Protein AF-A0A2J0MMA9-F1 (afdb_monomer)

pLDDT: mean 91.01, std 12.9, range [37.22, 98.44]

Structure (mmCIF, N/CA/C/O backbone):
data_AF-A0A2J0MMA9-F1
#
_entry.id   AF-A0A2J0MMA9-F1
#
loop_
_atom_site.group_PDB
_atom_site.id
_atom_site.type_symbol
_atom_site.label_atom_id
_atom_site.label_alt_id
_atom_site.label_comp_id
_atom_site.label_asym_id
_atom_site.label_entity_id
_atom_site.label_seq_id
_atom_site.pdbx_PDB_ins_code
_atom_site.Cartn_x
_atom_site.Cartn_y
_atom_site.Cartn_z
_atom_site.occupancy
_atom_site.B_iso_or_equiv
_atom_site.auth_seq_id
_atom_site.auth_comp_id
_atom_site.auth_asym_id
_atom_site.auth_atom_id
_atom_site.pdbx_PDB_model_num
ATOM 1 N N . MET A 1 1 ? -29.774 24.300 -21.167 1.00 42.41 1 MET A N 1
ATOM 2 C CA . MET A 1 1 ? -29.599 23.062 -20.377 1.00 42.41 1 MET A CA 1
ATOM 3 C C . MET A 1 1 ? -28.777 22.105 -21.226 1.00 42.41 1 MET A C 1
ATOM 5 O O . MET A 1 1 ? -29.324 21.233 -21.888 1.00 42.41 1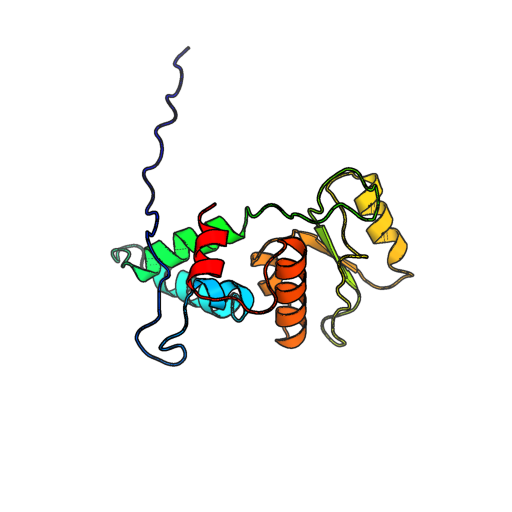 MET A O 1
ATOM 9 N N . GLU A 1 2 ? -27.473 22.356 -21.309 1.00 37.22 2 GLU A N 1
ATOM 10 C CA . GLU A 1 2 ? -26.555 21.535 -22.097 1.00 37.22 2 GLU A CA 1
ATOM 11 C C . GLU A 1 2 ? -25.999 20.442 -21.191 1.00 37.22 2 GLU A C 1
ATOM 13 O O . GLU A 1 2 ? -25.427 20.715 -20.139 1.00 37.22 2 GLU A O 1
ATOM 18 N N . LYS A 1 3 ? -26.258 19.188 -21.564 1.00 42.47 3 LYS A N 1
ATOM 19 C CA . LYS A 1 3 ? -25.664 18.025 -20.912 1.00 42.47 3 LYS A CA 1
ATOM 20 C C . LYS A 1 3 ? -24.206 17.954 -21.359 1.00 42.47 3 LYS A C 1
ATOM 22 O O . LYS A 1 3 ? -23.949 17.605 -22.511 1.00 42.47 3 LYS A O 1
ATOM 27 N N . GLU A 1 4 ? -23.282 18.275 -20.457 1.00 42.41 4 GLU A N 1
ATOM 28 C CA . GLU A 1 4 ? -21.875 17.897 -20.592 1.00 42.41 4 GLU A CA 1
ATOM 29 C C . GLU A 1 4 ? -21.810 16.389 -20.848 1.00 42.41 4 GLU A C 1
ATOM 31 O O . GLU A 1 4 ? -22.250 15.568 -20.041 1.00 42.41 4 GLU A O 1
ATOM 36 N N . LYS A 1 5 ? -21.326 16.021 -22.033 1.00 44.78 5 LYS A N 1
ATOM 37 C CA . LYS A 1 5 ? -20.979 14.641 -22.345 1.00 44.78 5 LYS A CA 1
ATOM 38 C C . LYS A 1 5 ? -19.645 14.365 -21.660 1.00 44.78 5 LYS A C 1
ATOM 40 O O . LYS A 1 5 ? -18.636 14.936 -22.064 1.00 44.78 5 LYS A O 1
ATOM 45 N N . ASP A 1 6 ? -19.652 13.485 -20.662 1.00 43.25 6 ASP A N 1
ATOM 46 C CA . ASP A 1 6 ? -18.446 12.863 -20.112 1.00 43.25 6 ASP A CA 1
ATOM 47 C C . ASP A 1 6 ? -17.679 12.176 -21.252 1.00 43.25 6 ASP A C 1
ATOM 49 O O . ASP A 1 6 ? -18.019 11.077 -21.697 1.00 43.25 6 ASP A O 1
ATOM 53 N N . VAL A 1 7 ? -16.654 12.851 -21.771 1.00 39.78 7 VAL A N 1
ATOM 54 C CA . VAL A 1 7 ? -15.692 12.252 -22.693 1.00 39.78 7 VAL A CA 1
ATOM 55 C C . VAL A 1 7 ? -14.788 11.348 -21.853 1.00 39.78 7 VAL A C 1
ATOM 57 O O . VAL A 1 7 ? -14.108 11.850 -20.953 1.00 39.78 7 VAL A O 1
ATOM 60 N N . PRO A 1 8 ? -14.734 10.028 -22.102 1.00 43.72 8 PRO A N 1
ATOM 61 C CA . PRO A 1 8 ? -13.786 9.179 -21.404 1.00 43.72 8 PRO A CA 1
ATOM 62 C C . PRO A 1 8 ? -12.383 9.628 -21.805 1.00 43.72 8 PRO A C 1
ATOM 64 O O . PRO A 1 8 ? -11.989 9.515 -22.965 1.00 43.72 8 PRO A O 1
ATOM 67 N N . ILE A 1 9 ? -11.620 10.156 -20.848 1.00 46.47 9 ILE A N 1
ATOM 68 C CA . ILE A 1 9 ? -10.191 10.395 -21.036 1.00 46.47 9 ILE A CA 1
ATOM 69 C C . ILE A 1 9 ? -9.574 9.023 -21.320 1.00 46.47 9 ILE A C 1
ATOM 71 O O . ILE A 1 9 ? -9.448 8.198 -20.412 1.00 46.47 9 ILE A O 1
ATOM 75 N N . VAL A 1 10 ? -9.240 8.765 -22.587 1.00 50.00 10 VAL A N 1
ATOM 76 C CA . VAL A 1 10 ? -8.570 7.544 -23.048 1.00 50.00 10 VAL A CA 1
ATOM 77 C C . VAL A 1 10 ? -7.148 7.560 -22.485 1.00 50.00 10 VAL A C 1
ATOM 79 O O . VAL A 1 10 ? -6.200 8.012 -23.118 1.00 50.00 10 VAL A O 1
ATOM 82 N N . GLY A 1 11 ? -7.015 7.172 -21.219 1.00 72.50 11 GLY A N 1
ATOM 83 C CA . GLY A 1 11 ? -5.741 7.093 -20.519 1.00 72.50 11 GLY A CA 1
ATOM 84 C C . GLY A 1 11 ? -4.969 5.834 -20.905 1.00 72.50 11 GLY A C 1
ATOM 85 O O . GLY A 1 11 ? -5.557 4.814 -21.260 1.00 72.50 11 GLY A O 1
ATOM 86 N N . PHE A 1 12 ? -3.641 5.891 -20.794 1.00 86.94 12 PHE A N 1
ATOM 87 C CA . PHE A 1 12 ? -2.781 4.717 -20.920 1.00 86.94 12 PHE A CA 1
ATOM 88 C C . PHE A 1 12 ? -3.217 3.618 -19.935 1.00 86.94 12 PHE A C 1
ATOM 90 O O . PHE A 1 12 ? -3.282 3.847 -18.724 1.00 86.94 12 PHE A O 1
ATOM 97 N N . VAL A 1 13 ? -3.477 2.417 -20.456 1.00 92.00 13 VAL A N 1
ATOM 98 C CA . VAL A 1 13 ? -3.720 1.207 -19.663 1.00 92.00 13 VAL A CA 1
ATOM 99 C C . VAL A 1 13 ? -2.707 0.148 -20.097 1.00 92.00 13 VAL A C 1
ATOM 101 O O . VAL A 1 13 ? -2.739 -0.289 -21.250 1.00 92.00 13 VAL A O 1
ATOM 104 N N . PRO A 1 14 ? -1.791 -0.276 -19.214 1.00 95.12 14 PRO A N 1
ATOM 105 C CA . PRO A 1 14 ? -0.825 -1.304 -19.557 1.00 95.12 14 PRO A CA 1
ATOM 106 C C . PRO A 1 14 ? -1.499 -2.660 -19.785 1.00 95.12 14 PRO A C 1
ATOM 108 O O . PRO A 1 14 ? -2.542 -2.976 -19.210 1.00 95.12 14 PRO A O 1
ATOM 111 N N . THR A 1 15 ? -0.875 -3.491 -20.619 1.00 96.06 15 THR A N 1
ATOM 112 C CA . THR A 1 15 ? -1.359 -4.840 -20.961 1.00 96.06 15 THR A CA 1
ATOM 113 C C . THR A 1 15 ? -0.647 -5.955 -20.197 1.00 96.06 15 THR A C 1
ATOM 115 O O . THR A 1 15 ? -1.174 -7.062 -20.119 1.00 96.06 15 THR A O 1
ATOM 118 N N . ALA A 1 16 ? 0.518 -5.666 -19.616 1.00 97.12 16 ALA A N 1
ATOM 119 C CA . ALA A 1 16 ? 1.365 -6.615 -18.904 1.00 97.12 16 ALA A CA 1
ATOM 120 C C . ALA A 1 16 ? 2.150 -5.910 -17.781 1.00 97.12 16 ALA A C 1
ATOM 122 O O . ALA A 1 16 ? 2.297 -4.681 -17.847 1.00 97.12 16 ALA A O 1
ATOM 123 N N . PRO A 1 17 ? 2.691 -6.664 -16.802 1.00 97.81 17 PRO A N 1
ATOM 124 C CA . PRO A 1 17 ? 3.569 -6.110 -15.780 1.00 97.81 17 PRO A CA 1
ATOM 125 C C . PRO A 1 17 ? 4.760 -5.361 -16.388 1.00 97.81 17 PRO A C 1
ATOM 127 O O . PRO A 1 17 ? 5.284 -5.764 -17.433 1.00 97.81 17 PRO A O 1
ATOM 130 N N . TYR A 1 18 ? 5.232 -4.302 -15.728 1.00 98.00 18 TYR A N 1
ATOM 131 C CA . TYR A 1 18 ? 6.457 -3.618 -16.154 1.00 98.00 18 TYR A CA 1
ATOM 132 C C . TYR A 1 18 ? 7.660 -4.086 -15.334 1.00 98.00 18 TYR A C 1
ATOM 134 O O . TYR A 1 18 ? 7.741 -3.852 -14.129 1.00 98.00 18 TYR A O 1
ATOM 142 N N . VAL A 1 19 ? 8.639 -4.689 -16.012 1.00 97.75 19 VAL A N 1
ATOM 143 C CA . VAL A 1 19 ? 9.908 -5.136 -15.421 1.00 97.75 19 VAL A CA 1
ATOM 144 C C . VAL A 1 19 ? 11.003 -4.106 -15.685 1.00 97.75 19 VAL A C 1
ATOM 146 O O . VAL A 1 19 ? 11.269 -3.738 -16.833 1.00 97.75 19 VAL A O 1
ATOM 149 N N . ILE A 1 20 ? 11.657 -3.644 -14.619 1.00 96.00 20 ILE A N 1
ATOM 150 C CA . ILE A 1 20 ? 12.787 -2.716 -14.713 1.00 96.00 20 ILE A CA 1
ATOM 151 C C . ILE A 1 20 ? 13.978 -3.431 -15.361 1.00 96.00 20 ILE A C 1
ATOM 153 O O . ILE A 1 20 ? 14.400 -4.493 -14.915 1.00 96.00 20 ILE A O 1
ATOM 157 N N . ARG A 1 21 ? 14.557 -2.833 -16.407 1.00 94.94 21 ARG A N 1
ATOM 158 C CA . ARG A 1 21 ? 15.616 -3.470 -17.214 1.00 94.94 21 ARG A CA 1
ATOM 159 C C . ARG A 1 21 ? 17.046 -3.161 -16.761 1.00 94.94 21 ARG A C 1
ATOM 161 O O . ARG A 1 21 ? 17.980 -3.795 -17.243 1.00 94.94 21 ARG A O 1
ATOM 168 N N . SER A 1 22 ? 17.245 -2.191 -15.869 1.00 93.25 22 SER A N 1
ATOM 169 C CA . SER A 1 22 ? 18.581 -1.723 -15.479 1.00 93.25 22 SER A CA 1
ATOM 170 C C . SER A 1 22 ? 18.635 -1.146 -14.059 1.00 93.25 22 SER A C 1
ATOM 172 O O . SER A 1 22 ? 17.614 -0.873 -13.426 1.00 93.25 22 SER A O 1
ATOM 174 N N . GLY A 1 23 ? 19.857 -0.958 -13.553 1.00 92.88 23 GLY A N 1
ATOM 175 C CA . GLY A 1 23 ? 20.119 -0.358 -12.246 1.00 92.88 23 GLY A CA 1
ATOM 176 C C . GLY A 1 23 ? 19.827 -1.286 -11.064 1.00 92.88 23 GLY A C 1
ATOM 177 O O . GLY A 1 23 ? 19.738 -2.504 -11.198 1.00 92.88 23 GLY A O 1
ATOM 178 N N . LYS A 1 24 ? 19.676 -0.690 -9.876 1.00 93.38 24 LYS A N 1
ATOM 179 C CA . LYS A 1 24 ? 19.541 -1.410 -8.596 1.00 93.38 24 LYS A CA 1
ATOM 180 C C . LYS A 1 24 ? 18.348 -2.371 -8.527 1.00 93.38 24 LYS A C 1
ATOM 182 O O . LYS A 1 24 ? 18.394 -3.333 -7.769 1.00 93.38 24 LYS A O 1
ATOM 187 N N . TYR A 1 25 ? 17.279 -2.082 -9.264 1.00 95.12 25 TYR A N 1
ATOM 188 C CA . TYR A 1 25 ? 16.048 -2.875 -9.265 1.00 95.12 25 TYR A CA 1
ATOM 189 C C . TYR A 1 25 ? 15.846 -3.621 -10.583 1.00 95.12 25 TYR A C 1
ATOM 191 O O . TYR A 1 25 ? 14.708 -3.894 -10.951 1.00 95.12 25 TYR A O 1
ATOM 199 N N . LYS A 1 26 ? 16.932 -3.933 -11.303 1.00 95.94 26 LYS A N 1
ATOM 200 C CA . LYS A 1 26 ? 16.869 -4.787 -12.489 1.00 95.94 26 LYS A CA 1
ATOM 201 C C . LYS A 1 26 ? 16.093 -6.076 -12.172 1.00 95.94 26 LYS A C 1
ATOM 203 O O . LYS A 1 26 ? 16.244 -6.641 -11.092 1.00 95.94 26 LYS A O 1
ATOM 208 N N . ASP A 1 27 ? 15.240 -6.478 -13.107 1.00 96.56 27 ASP A N 1
ATOM 209 C CA . ASP A 1 27 ? 14.369 -7.657 -13.061 1.00 96.56 27 ASP A CA 1
ATOM 210 C C . ASP A 1 27 ? 13.228 -7.583 -12.023 1.00 96.56 27 ASP A C 1
ATOM 212 O O . ASP A 1 27 ? 12.412 -8.499 -11.918 1.00 96.56 27 ASP A O 1
ATOM 216 N N . ALA A 1 28 ? 13.085 -6.464 -11.301 1.00 97.06 28 ALA A N 1
ATOM 217 C CA . ALA A 1 28 ? 11.940 -6.234 -10.427 1.00 97.06 28 ALA A CA 1
ATOM 218 C C . ALA A 1 28 ? 10.731 -5.701 -11.214 1.00 97.06 28 ALA A C 1
ATOM 220 O O . ALA A 1 28 ? 10.832 -4.723 -11.961 1.00 97.06 28 ALA A O 1
ATOM 221 N N . ALA A 1 29 ? 9.566 -6.311 -10.991 1.00 97.94 29 ALA A N 1
ATOM 222 C CA . ALA A 1 29 ? 8.290 -5.802 -11.483 1.00 97.94 29 ALA A CA 1
ATOM 223 C C . ALA A 1 29 ? 7.792 -4.640 -10.611 1.00 97.94 29 ALA A C 1
ATOM 225 O O . ALA A 1 29 ? 7.731 -4.757 -9.379 1.00 97.94 29 ALA A O 1
ATOM 226 N N . VAL A 1 30 ? 7.403 -3.526 -11.233 1.00 97.88 30 VAL A N 1
ATOM 227 C CA . VAL A 1 30 ? 6.968 -2.312 -10.517 1.00 97.88 30 VAL A CA 1
ATOM 228 C C . VAL A 1 30 ? 5.713 -2.550 -9.670 1.00 97.88 30 VAL A C 1
ATOM 230 O O . VAL A 1 30 ? 5.561 -1.954 -8.608 1.00 97.88 30 VAL A O 1
ATOM 233 N N . GLU A 1 31 ? 4.850 -3.482 -10.065 1.00 98.06 31 GLU A N 1
ATOM 234 C CA . GLU A 1 31 ? 3.641 -3.859 -9.330 1.00 98.06 31 GLU A CA 1
ATOM 235 C C . GLU A 1 31 ? 3.974 -4.560 -8.015 1.00 98.06 31 GLU A C 1
ATOM 237 O O . GLU A 1 31 ? 3.372 -4.271 -6.985 1.00 98.06 31 GLU A O 1
ATOM 242 N N . ILE A 1 32 ? 4.989 -5.429 -8.009 1.00 97.50 32 ILE A N 1
ATOM 243 C CA . ILE A 1 32 ? 5.499 -6.028 -6.769 1.00 97.50 32 ILE A CA 1
ATOM 244 C C . ILE A 1 32 ? 6.162 -4.943 -5.912 1.00 97.50 32 ILE A C 1
ATOM 246 O O . ILE A 1 32 ? 6.003 -4.901 -4.687 1.00 97.50 32 ILE A O 1
ATOM 250 N N . MET A 1 33 ? 6.895 -4.029 -6.551 1.00 97.25 33 MET A N 1
ATOM 251 C CA . MET A 1 33 ? 7.554 -2.928 -5.858 1.00 97.25 33 MET A CA 1
ATOM 252 C C . MET A 1 33 ? 6.572 -1.959 -5.188 1.00 97.25 33 MET A C 1
ATOM 254 O O . MET A 1 33 ? 6.975 -1.305 -4.230 1.00 97.25 33 MET A O 1
ATOM 258 N N . MET A 1 34 ? 5.296 -1.900 -5.584 1.00 97.31 34 MET A N 1
ATOM 259 C CA . MET A 1 34 ? 4.282 -1.141 -4.838 1.00 97.31 34 MET A CA 1
ATOM 260 C C . MET A 1 34 ? 4.151 -1.623 -3.390 1.00 97.31 34 MET A C 1
ATOM 262 O O . MET A 1 34 ? 3.952 -0.810 -2.492 1.00 97.31 34 MET A O 1
ATOM 266 N N . PHE A 1 35 ? 4.329 -2.920 -3.137 1.00 95.56 35 PHE A N 1
ATOM 267 C CA . PHE A 1 35 ? 4.281 -3.488 -1.788 1.00 95.56 35 PHE A CA 1
ATOM 268 C C . PHE A 1 35 ? 5.633 -3.403 -1.078 1.00 95.56 35 PHE A C 1
ATOM 270 O O . PHE A 1 35 ? 5.705 -3.120 0.112 1.00 95.56 35 PHE A O 1
ATOM 277 N N . ASN A 1 36 ? 6.732 -3.606 -1.803 1.00 93.75 36 ASN A N 1
ATOM 278 C CA . ASN A 1 36 ? 8.047 -3.727 -1.169 1.00 93.75 36 ASN A CA 1
ATOM 279 C C . ASN A 1 36 ? 8.818 -2.402 -1.085 1.00 93.75 36 ASN A C 1
ATOM 281 O O . ASN A 1 36 ? 9.765 -2.283 -0.304 1.00 93.75 36 ASN A O 1
ATOM 285 N N . ASN A 1 37 ? 8.474 -1.425 -1.930 1.00 94.88 37 ASN A N 1
ATOM 286 C CA . ASN A 1 37 ? 9.274 -0.221 -2.139 1.00 94.88 37 ASN A CA 1
ATOM 287 C C . ASN A 1 37 ? 8.484 0.970 -2.718 1.00 94.88 37 ASN A C 1
ATOM 289 O O . ASN A 1 37 ? 8.970 1.695 -3.590 1.00 94.88 37 ASN A O 1
ATOM 293 N N . TYR A 1 38 ? 7.273 1.207 -2.207 1.00 96.44 38 TYR A N 1
ATOM 294 C CA . TYR A 1 38 ? 6.395 2.292 -2.665 1.00 96.44 38 TYR A CA 1
ATOM 295 C C . TYR A 1 38 ? 7.087 3.664 -2.720 1.00 96.44 38 TYR A C 1
ATOM 297 O O . TYR A 1 38 ? 6.943 4.400 -3.695 1.00 96.44 38 TYR A O 1
ATOM 305 N N . ARG A 1 39 ? 7.875 4.024 -1.692 1.00 94.38 39 ARG A N 1
ATOM 306 C CA . ARG A 1 39 ? 8.536 5.342 -1.635 1.00 94.38 39 ARG A CA 1
ATOM 307 C C . ARG A 1 39 ? 9.514 5.546 -2.785 1.00 94.38 39 ARG A C 1
ATOM 309 O O . ARG A 1 39 ? 9.584 6.657 -3.301 1.00 94.38 39 ARG A O 1
ATOM 316 N N . PHE A 1 40 ? 10.233 4.499 -3.191 1.00 94.88 40 PHE A N 1
ATOM 317 C CA . PHE A 1 40 ? 11.123 4.575 -4.344 1.00 94.88 40 PHE A CA 1
ATOM 318 C C . PHE A 1 40 ? 10.337 4.804 -5.636 1.00 94.88 40 PHE A C 1
ATOM 320 O O . PHE A 1 40 ? 10.697 5.696 -6.392 1.00 94.88 40 PHE A O 1
ATOM 327 N N . LEU A 1 41 ? 9.244 4.066 -5.863 1.00 96.38 41 LEU A N 1
ATOM 328 C CA . LEU A 1 41 ? 8.414 4.256 -7.059 1.00 96.38 41 LEU A CA 1
ATOM 329 C C . LEU A 1 41 ? 7.802 5.656 -7.114 1.00 96.38 41 LEU A C 1
ATOM 331 O O . LEU A 1 41 ? 7.819 6.299 -8.159 1.00 96.38 41 LEU A O 1
ATOM 335 N N . LYS A 1 42 ? 7.311 6.154 -5.973 1.00 95.88 42 LYS A N 1
ATOM 336 C CA . LYS A 1 42 ? 6.790 7.517 -5.864 1.00 95.88 42 LYS A CA 1
ATOM 337 C C . LYS A 1 42 ? 7.873 8.557 -6.149 1.00 95.88 42 LYS A C 1
ATOM 339 O O . LYS A 1 42 ? 7.610 9.508 -6.871 1.00 95.88 42 LYS A O 1
ATOM 344 N N . PHE A 1 43 ? 9.073 8.383 -5.594 1.00 95.56 43 PHE A N 1
ATOM 345 C CA . PHE A 1 43 ? 10.210 9.257 -5.881 1.00 95.56 43 PHE A CA 1
ATOM 346 C C . PHE A 1 43 ? 10.560 9.238 -7.372 1.00 95.56 43 PHE A C 1
ATOM 348 O O . PHE A 1 43 ? 10.605 10.294 -7.986 1.00 95.56 43 PHE A O 1
ATOM 355 N N . LEU A 1 44 ? 10.714 8.050 -7.963 1.00 95.19 44 LEU A N 1
ATOM 356 C CA . LEU A 1 44 ? 11.019 7.880 -9.382 1.00 95.19 44 LEU A CA 1
ATOM 357 C C . LEU A 1 44 ? 9.979 8.578 -10.267 1.00 95.19 44 LEU A C 1
ATOM 359 O O . LEU A 1 44 ? 10.350 9.351 -11.140 1.00 95.19 44 LEU A O 1
ATOM 363 N N . TYR A 1 45 ? 8.689 8.384 -9.988 1.00 95.38 45 TYR A N 1
ATOM 364 C CA . TYR A 1 45 ? 7.612 9.074 -10.694 1.00 95.38 45 TYR A CA 1
ATOM 365 C C . TYR A 1 45 ? 7.694 10.603 -10.563 1.00 95.38 45 TYR A C 1
ATOM 367 O O . TYR A 1 45 ? 7.466 11.317 -11.534 1.00 95.38 45 TYR A O 1
ATOM 375 N N . LEU A 1 46 ? 8.019 11.129 -9.380 1.00 94.94 46 LEU A N 1
ATOM 376 C CA . LEU A 1 46 ? 8.163 12.574 -9.184 1.00 94.94 46 LEU A CA 1
ATOM 377 C C . LEU A 1 46 ? 9.376 13.139 -9.931 1.00 94.94 46 LEU A C 1
ATOM 379 O O . LEU A 1 46 ? 9.241 14.176 -10.568 1.00 94.94 46 LEU A O 1
ATOM 383 N N . GLU A 1 47 ? 10.522 12.453 -9.907 1.00 94.25 47 GLU A N 1
ATOM 384 C CA . GLU A 1 47 ? 11.706 12.849 -10.686 1.00 94.25 47 GLU A CA 1
ATOM 385 C C . GLU A 1 47 ? 11.392 12.913 -12.184 1.00 94.25 47 GLU A C 1
ATOM 387 O O . GLU A 1 47 ? 11.749 13.872 -12.860 1.00 94.25 47 GLU A O 1
ATOM 392 N N . MET A 1 48 ? 10.645 11.929 -12.679 1.00 91.56 48 MET A N 1
ATOM 393 C CA . MET A 1 48 ? 10.200 11.840 -14.070 1.00 91.56 48 MET A CA 1
ATOM 394 C C . MET A 1 48 ? 9.221 12.944 -14.495 1.00 91.56 48 MET A C 1
ATOM 396 O O . MET A 1 48 ? 9.069 13.173 -15.691 1.00 91.56 48 MET A O 1
ATOM 400 N N . ASN A 1 49 ? 8.564 13.615 -13.542 1.00 91.81 49 ASN A N 1
ATOM 401 C CA . ASN A 1 49 ? 7.642 14.731 -13.789 1.00 91.81 49 ASN A CA 1
ATOM 402 C C . ASN A 1 49 ? 8.272 16.110 -13.536 1.00 91.81 49 ASN A C 1
ATOM 404 O O . ASN A 1 49 ? 7.571 17.116 -13.627 1.00 91.81 49 ASN A O 1
ATOM 408 N N . LYS A 1 50 ? 9.566 16.190 -13.192 1.00 92.06 50 LYS A N 1
ATOM 409 C CA . LYS A 1 50 ? 10.241 17.485 -13.004 1.00 92.06 50 LYS A CA 1
ATOM 410 C C . LYS A 1 50 ? 10.396 18.270 -14.302 1.00 92.06 50 LYS A C 1
ATOM 412 O O . LYS A 1 50 ? 10.444 19.493 -14.249 1.00 92.06 50 LYS A O 1
ATOM 417 N N . ASP A 1 51 ? 10.480 17.575 -15.433 1.00 87.38 51 ASP A N 1
ATOM 418 C CA . ASP A 1 51 ? 10.506 18.182 -16.758 1.00 87.38 51 ASP A CA 1
ATOM 419 C C . ASP A 1 51 ? 9.123 18.029 -17.419 1.00 87.38 51 ASP A C 1
ATOM 421 O O . ASP A 1 51 ? 8.795 16.944 -17.905 1.00 87.38 51 ASP A O 1
ATOM 425 N N . PRO A 1 52 ? 8.285 19.082 -17.420 1.00 72.56 52 PRO A N 1
ATOM 426 C CA . PRO A 1 52 ? 6.945 19.027 -17.997 1.00 72.56 52 PRO A CA 1
ATOM 427 C C . PRO A 1 52 ? 6.945 19.019 -19.534 1.00 72.56 52 PRO A C 1
ATOM 429 O O . PRO A 1 52 ? 5.901 18.750 -20.128 1.00 72.56 52 PRO A O 1
ATOM 432 N N . VAL A 1 53 ? 8.078 19.322 -20.180 1.00 77.00 53 VAL A N 1
ATOM 433 C CA . VAL A 1 53 ? 8.214 19.353 -21.647 1.00 77.00 53 VAL A CA 1
ATOM 434 C C . VAL A 1 53 ? 8.616 17.975 -22.186 1.00 77.00 53 VAL A C 1
ATOM 436 O O . VAL A 1 53 ? 8.329 17.640 -23.337 1.00 77.00 53 VAL A O 1
ATOM 439 N N . ALA A 1 54 ? 9.235 17.136 -21.351 1.00 79.12 54 ALA A N 1
ATOM 440 C CA . ALA A 1 54 ? 9.630 15.788 -21.725 1.00 79.12 54 ALA A CA 1
ATOM 441 C C . ALA A 1 54 ? 8.420 14.878 -22.004 1.00 79.12 54 ALA A C 1
ATOM 443 O O . ALA A 1 54 ? 7.502 14.723 -21.195 1.00 79.12 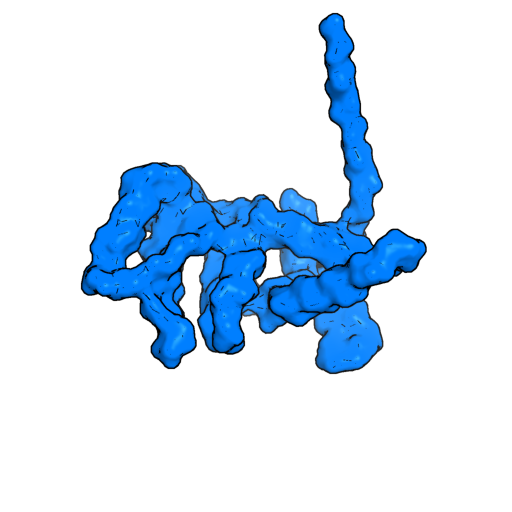54 ALA A O 1
ATOM 444 N N . SER A 1 55 ? 8.452 14.191 -23.150 1.00 85.19 55 SER A N 1
ATOM 445 C CA . SER A 1 55 ? 7.448 13.176 -23.472 1.00 85.19 55 SER A CA 1
ATOM 446 C C . SER A 1 55 ? 7.490 12.012 -22.468 1.00 85.19 55 SER A C 1
ATOM 448 O O . SER A 1 55 ? 8.550 11.472 -22.132 1.00 85.19 55 SER A O 1
ATOM 450 N N . LYS A 1 56 ? 6.316 11.600 -21.969 1.00 90.50 56 LYS A N 1
ATOM 451 C CA . LYS A 1 56 ? 6.200 10.481 -21.023 1.00 90.50 56 LYS A CA 1
ATOM 452 C C . LYS A 1 56 ? 6.564 9.168 -21.716 1.00 90.50 56 LYS A C 1
ATOM 454 O O . LYS A 1 56 ? 5.804 8.679 -22.551 1.00 90.50 56 LYS A O 1
ATOM 459 N N . ASN A 1 57 ? 7.685 8.560 -21.325 1.00 91.88 57 ASN A N 1
ATOM 460 C CA . ASN A 1 57 ? 8.045 7.218 -21.782 1.00 91.88 57 ASN A CA 1
ATOM 461 C C . ASN A 1 57 ? 7.132 6.139 -21.159 1.00 91.88 57 ASN A C 1
ATOM 463 O O . ASN A 1 57 ? 6.334 6.404 -20.256 1.00 91.88 57 ASN A O 1
ATOM 467 N N . ARG A 1 58 ? 7.285 4.888 -21.609 1.00 93.62 58 ARG A N 1
ATOM 468 C CA . ARG A 1 58 ? 6.459 3.761 -21.146 1.00 93.62 58 ARG A CA 1
ATOM 469 C C . ARG A 1 58 ? 6.486 3.565 -19.626 1.00 93.62 58 ARG A C 1
ATOM 471 O O . ARG A 1 58 ? 5.450 3.263 -19.050 1.00 93.62 58 ARG A O 1
ATOM 478 N N . LEU A 1 59 ? 7.638 3.734 -18.971 1.00 94.81 59 LEU A N 1
ATOM 479 C CA . LEU A 1 59 ? 7.731 3.614 -17.512 1.00 94.81 59 LEU A CA 1
ATOM 480 C C . LEU A 1 59 ? 6.980 4.754 -16.812 1.00 94.81 59 LEU A C 1
ATOM 482 O O . LEU A 1 59 ? 6.288 4.494 -15.835 1.00 94.81 59 LEU A O 1
ATOM 486 N N . HIS A 1 60 ? 7.061 5.987 -17.326 1.00 94.19 60 HIS A N 1
ATOM 487 C CA . HIS A 1 60 ? 6.348 7.140 -16.756 1.00 94.19 60 HIS A CA 1
ATOM 488 C C . HIS A 1 60 ? 4.841 6.880 -16.761 1.00 94.19 60 HIS A C 1
ATOM 490 O O . HIS A 1 60 ? 4.191 6.974 -15.721 1.00 94.19 60 HIS A O 1
ATOM 496 N N . GLN A 1 61 ? 4.308 6.496 -17.925 1.00 95.06 61 GLN A N 1
ATOM 497 C CA . GLN A 1 61 ? 2.884 6.206 -18.105 1.00 95.06 61 GLN A CA 1
ATOM 498 C C . GLN A 1 61 ? 2.433 5.035 -17.218 1.00 95.06 61 GLN A C 1
ATOM 500 O O . GLN A 1 61 ? 1.366 5.076 -16.607 1.00 95.06 61 GLN A O 1
ATOM 505 N N . HIS A 1 62 ? 3.275 4.006 -17.090 1.00 96.88 62 HIS A N 1
ATOM 506 C CA . HIS A 1 62 ? 2.988 2.849 -16.247 1.00 96.88 62 HIS A CA 1
ATOM 507 C C . HIS A 1 62 ? 2.969 3.191 -14.759 1.00 96.88 62 HIS A C 1
ATOM 509 O O . HIS A 1 62 ? 2.068 2.751 -14.050 1.00 96.88 62 HIS A O 1
ATOM 515 N N . LEU A 1 63 ? 3.921 3.994 -14.275 1.00 96.44 63 LEU A N 1
ATOM 516 C CA . LEU A 1 63 ? 3.939 4.454 -12.884 1.00 96.44 63 LEU A CA 1
ATOM 517 C C . LEU A 1 63 ? 2.756 5.372 -12.574 1.00 96.44 63 LEU A C 1
ATOM 519 O O . LEU A 1 63 ? 2.169 5.243 -11.504 1.00 96.44 63 LEU A O 1
ATOM 523 N N . GLU A 1 64 ? 2.383 6.256 -13.500 1.00 95.69 64 GLU A N 1
ATOM 524 C CA . GLU A 1 64 ? 1.199 7.110 -13.363 1.00 95.69 64 GLU A CA 1
ATOM 525 C C . GLU A 1 64 ? -0.070 6.275 -13.176 1.00 95.69 64 GLU A C 1
ATOM 527 O O . GLU A 1 64 ? -0.806 6.465 -12.202 1.00 95.69 64 GLU A O 1
ATOM 532 N N . TRP A 1 65 ? -0.290 5.306 -14.071 1.00 96.00 65 TRP A N 1
ATOM 533 C CA . TRP A 1 65 ? -1.395 4.357 -13.967 1.00 96.00 65 TRP A CA 1
ATOM 534 C C . TRP A 1 65 ? -1.343 3.603 -12.635 1.00 96.00 65 TRP A C 1
ATOM 536 O O . TRP A 1 65 ? -2.305 3.629 -11.869 1.00 96.00 65 TRP A O 1
ATOM 546 N N . LEU A 1 66 ? -0.203 2.993 -12.311 1.00 97.00 66 LEU A N 1
ATOM 547 C CA . LEU A 1 66 ? -0.047 2.122 -11.149 1.00 97.00 66 LEU A CA 1
ATOM 548 C C . LEU A 1 66 ? -0.274 2.857 -9.822 1.00 97.00 66 LEU A C 1
ATOM 550 O O . LEU A 1 66 ? -1.000 2.370 -8.951 1.00 97.00 66 LEU A O 1
ATOM 554 N N . LEU A 1 67 ? 0.320 4.044 -9.671 1.00 96.38 67 LEU A N 1
ATOM 555 C CA . LEU A 1 67 ? 0.147 4.871 -8.479 1.00 96.38 67 LEU A CA 1
ATOM 556 C C . LEU A 1 67 ? -1.314 5.302 -8.333 1.00 96.38 67 LEU A C 1
ATOM 558 O O . LEU A 1 67 ? -1.853 5.216 -7.232 1.00 96.38 67 LEU A O 1
ATOM 562 N N . ARG A 1 68 ? -1.988 5.682 -9.427 1.00 95.25 68 ARG A N 1
ATOM 563 C CA . ARG A 1 68 ? -3.418 6.026 -9.404 1.00 95.25 68 ARG A CA 1
ATOM 564 C C . ARG A 1 68 ? -4.297 4.836 -9.010 1.00 95.25 68 ARG A C 1
ATOM 566 O O . ARG A 1 68 ? -5.230 5.012 -8.222 1.00 95.25 68 ARG A O 1
ATOM 573 N N . GLN A 1 69 ? -4.009 3.638 -9.520 1.00 94.75 69 GLN A N 1
ATOM 574 C CA . GLN A 1 69 ? -4.761 2.425 -9.177 1.00 94.75 69 GLN A CA 1
ATOM 575 C C . GLN A 1 69 ? -4.588 2.040 -7.703 1.00 94.75 69 GLN A C 1
ATOM 577 O O . GLN A 1 69 ? -5.557 1.675 -7.036 1.00 94.75 69 GLN A O 1
ATOM 582 N N . GLY A 1 70 ? -3.380 2.196 -7.153 1.00 94.38 70 GLY A N 1
ATOM 583 C CA . GLY A 1 70 ? -3.094 1.908 -5.745 1.00 94.38 70 GLY A CA 1
ATOM 584 C C . GLY A 1 70 ? -3.901 2.746 -4.741 1.00 94.38 70 GLY A C 1
ATOM 585 O O . GLY A 1 70 ? -4.186 2.281 -3.639 1.00 94.38 70 GLY A O 1
ATOM 586 N N . GLU A 1 71 ? -4.326 3.958 -5.095 1.00 95.06 71 GLU A N 1
ATOM 587 C CA . GLU A 1 71 ? -5.060 4.834 -4.166 1.00 95.06 71 GLU A CA 1
ATOM 588 C C . GLU A 1 71 ? -6.554 4.496 -4.028 1.00 95.06 71 GLU A C 1
ATOM 590 O O . GLU A 1 71 ? -7.209 4.955 -3.085 1.00 95.06 71 GLU A O 1
ATOM 595 N N . ASN A 1 72 ? -7.093 3.685 -4.943 1.00 89.75 72 ASN A N 1
ATOM 596 C CA . ASN A 1 72 ? -8.532 3.429 -5.065 1.00 89.75 72 ASN A CA 1
ATOM 597 C C . ASN A 1 72 ? -8.917 1.956 -4.863 1.00 89.75 72 ASN A C 1
ATOM 599 O O . ASN A 1 72 ? -10.058 1.571 -5.128 1.00 89.75 72 ASN A O 1
ATOM 603 N N . ARG A 1 73 ? -7.989 1.125 -4.374 1.00 94.31 73 ARG A N 1
ATOM 604 C CA . ARG A 1 73 ? -8.244 -0.300 -4.130 1.00 94.31 73 ARG A CA 1
ATOM 605 C C . ARG A 1 73 ? -9.292 -0.489 -3.034 1.00 94.31 73 ARG A C 1
ATOM 607 O O . ARG A 1 73 ? -9.232 0.132 -1.972 1.00 94.31 73 ARG A O 1
ATOM 614 N N . LYS A 1 74 ? -10.251 -1.379 -3.290 1.00 94.50 74 LYS A N 1
ATOM 615 C CA . LYS A 1 74 ? -11.258 -1.790 -2.306 1.00 94.50 74 LYS A CA 1
ATOM 616 C C . LYS A 1 74 ? -10.707 -2.947 -1.480 1.00 94.50 74 LYS A C 1
ATOM 618 O O . LYS A 1 74 ? -10.126 -3.881 -2.022 1.00 94.50 74 LYS A O 1
ATOM 623 N N . THR A 1 75 ? -10.893 -2.879 -0.170 1.00 97.56 75 THR A N 1
ATOM 624 C CA . THR A 1 75 ? -10.536 -3.972 0.738 1.00 97.56 75 THR A CA 1
ATOM 625 C C . THR A 1 75 ? -11.582 -5.082 0.676 1.00 97.56 75 THR A C 1
ATOM 627 O O . THR A 1 75 ? -12.754 -4.842 0.373 1.00 97.56 75 THR A O 1
ATOM 630 N N . GLN A 1 76 ? -11.157 -6.299 1.005 1.00 97.50 76 GLN A N 1
ATOM 631 C CA . GLN A 1 76 ? -12.010 -7.485 1.062 1.00 97.50 76 GLN A CA 1
ATOM 632 C C . GLN A 1 76 ? -12.353 -7.898 2.499 1.00 97.50 76 GLN A C 1
ATOM 634 O O . GLN A 1 76 ? -13.303 -8.646 2.726 1.00 97.50 76 GLN A O 1
ATOM 639 N N . VAL A 1 77 ? -11.668 -7.340 3.495 1.00 97.88 77 VAL A N 1
ATOM 640 C CA . VAL A 1 77 ? -11.885 -7.677 4.905 1.00 97.88 77 VAL A CA 1
ATOM 641 C C . VAL A 1 77 ? -13.086 -6.924 5.487 1.00 97.88 77 VAL A C 1
ATOM 643 O O . VAL A 1 77 ? -13.238 -5.710 5.316 1.00 97.88 77 VAL A O 1
ATOM 646 N N . ILE A 1 78 ? -13.954 -7.654 6.191 1.00 98.19 78 ILE A N 1
ATOM 647 C CA . ILE A 1 78 ? -15.102 -7.094 6.913 1.00 98.19 78 ILE A CA 1
ATOM 648 C C . ILE A 1 78 ? -14.623 -6.357 8.168 1.00 98.19 78 ILE A C 1
ATOM 650 O O . ILE A 1 78 ? -13.728 -6.801 8.878 1.00 98.19 78 ILE A O 1
ATOM 654 N N . CYS A 1 79 ? -15.237 -5.211 8.446 1.00 98.12 79 CYS A N 1
ATOM 655 C CA . CYS A 1 79 ? -14.927 -4.362 9.585 1.00 98.12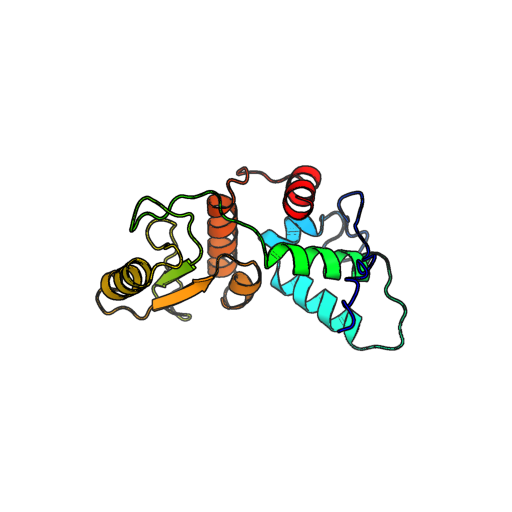 79 CYS A CA 1
ATOM 656 C C . CYS A 1 79 ? -15.137 -5.099 10.914 1.00 98.12 79 CYS A C 1
ATOM 658 O O . CYS A 1 79 ? -16.284 -5.429 11.224 1.00 98.12 79 CYS A O 1
ATOM 660 N N . PRO A 1 80 ? -14.094 -5.257 11.752 1.00 96.50 80 PRO A N 1
ATOM 661 C CA . PRO A 1 80 ? -14.209 -5.950 13.037 1.00 96.50 80 PRO A CA 1
ATOM 662 C C . PRO A 1 80 ? -15.030 -5.165 14.070 1.00 96.50 80 PRO A C 1
ATOM 664 O O . PRO A 1 80 ? -15.388 -5.700 15.106 1.00 96.50 80 PRO A O 1
ATOM 667 N N . GLN A 1 81 ? -15.340 -3.890 13.807 1.00 95.38 81 GLN A N 1
ATOM 668 C CA . GLN A 1 81 ? -16.076 -3.031 14.744 1.00 95.38 81 GLN A CA 1
ATOM 669 C C . GLN A 1 81 ? -17.601 -3.119 14.592 1.00 95.38 81 GLN A C 1
ATOM 671 O O . GLN A 1 81 ? -18.334 -2.776 15.524 1.00 95.38 81 GLN A O 1
ATOM 676 N N . CYS A 1 82 ? -18.083 -3.480 13.397 1.00 96.62 82 CYS A N 1
ATOM 677 C CA . CYS A 1 82 ? -19.518 -3.535 13.084 1.00 96.62 82 CYS A CA 1
ATOM 678 C C . CYS A 1 82 ? -19.958 -4.778 12.318 1.00 96.62 82 CYS A C 1
ATOM 680 O O . CYS A 1 82 ? -21.155 -4.941 12.128 1.00 96.62 82 CYS A O 1
ATOM 682 N N . HIS A 1 83 ? -19.026 -5.591 11.818 1.00 97.19 83 HIS A N 1
ATOM 683 C CA . HIS A 1 83 ? -19.280 -6.820 11.062 1.00 97.19 83 HIS A CA 1
ATOM 684 C C . HIS A 1 83 ? -20.179 -6.672 9.817 1.00 97.19 83 HIS A C 1
ATOM 686 O O . HIS A 1 83 ? -20.679 -7.659 9.298 1.00 97.19 83 HIS A O 1
ATOM 692 N N . GLN A 1 84 ? -20.372 -5.448 9.309 1.00 97.19 84 GLN A N 1
ATOM 693 C CA . GLN A 1 84 ? -21.314 -5.161 8.214 1.00 97.19 84 GLN A CA 1
ATOM 694 C C . GLN A 1 84 ? -20.646 -4.612 6.947 1.00 97.19 84 GLN A C 1
ATOM 696 O O . GLN A 1 84 ? -20.987 -5.006 5.838 1.00 97.19 84 GLN A O 1
ATOM 701 N N . LYS A 1 85 ? -19.714 -3.661 7.089 1.00 97.94 85 LYS A N 1
ATOM 702 C CA . LYS A 1 85 ? -19.042 -2.992 5.958 1.00 97.94 85 LYS A CA 1
ATOM 703 C C . LYS A 1 85 ? -17.593 -3.451 5.830 1.00 97.94 85 LYS A C 1
ATOM 705 O O . LYS A 1 85 ? -16.995 -3.837 6.827 1.00 97.94 85 LYS A O 1
ATOM 710 N N . LYS A 1 86 ? -17.000 -3.324 4.642 1.00 98.44 86 LYS A N 1
ATOM 711 C CA . LYS A 1 86 ? -15.558 -3.534 4.424 1.00 98.44 86 LYS A CA 1
ATOM 712 C C . LYS A 1 86 ? -14.728 -2.438 5.108 1.00 98.44 86 LYS A C 1
ATOM 714 O O . LYS A 1 86 ? -15.204 -1.310 5.283 1.00 98.44 86 LYS A O 1
ATOM 719 N N . ILE A 1 87 ? -13.507 -2.764 5.527 1.00 98.25 87 ILE A N 1
ATOM 720 C CA . ILE A 1 87 ? -12.609 -1.801 6.183 1.00 98.25 87 ILE A CA 1
ATOM 721 C C . ILE A 1 87 ? -12.139 -0.716 5.210 1.00 98.25 87 ILE A C 1
ATOM 723 O O . ILE A 1 87 ? -11.875 -0.967 4.042 1.00 98.25 87 ILE A O 1
ATOM 727 N N . ARG A 1 88 ? -12.024 0.520 5.678 1.00 97.88 88 ARG A N 1
ATOM 728 C CA . ARG A 1 88 ? -11.501 1.650 4.892 1.00 97.88 88 ARG A CA 1
ATOM 729 C C . ARG A 1 88 ? -10.333 2.340 5.580 1.00 97.88 88 ARG A C 1
ATOM 731 O O . ARG A 1 88 ? -9.553 3.002 4.902 1.00 97.88 88 ARG A O 1
ATOM 738 N N . TYR A 1 89 ? -10.180 2.119 6.883 1.00 97.94 89 TYR A N 1
ATOM 739 C CA . TYR A 1 89 ? -9.158 2.730 7.717 1.00 97.94 89 TYR A CA 1
ATOM 740 C C . TYR A 1 89 ? -8.500 1.696 8.629 1.00 97.94 89 TYR A C 1
ATOM 742 O O . TYR A 1 89 ? -9.153 0.742 9.053 1.00 97.94 89 TYR A O 1
ATOM 750 N N . PHE A 1 90 ? -7.233 1.913 8.961 1.00 97.50 90 PHE A N 1
ATOM 751 C CA . PHE A 1 90 ? -6.514 1.225 10.030 1.00 9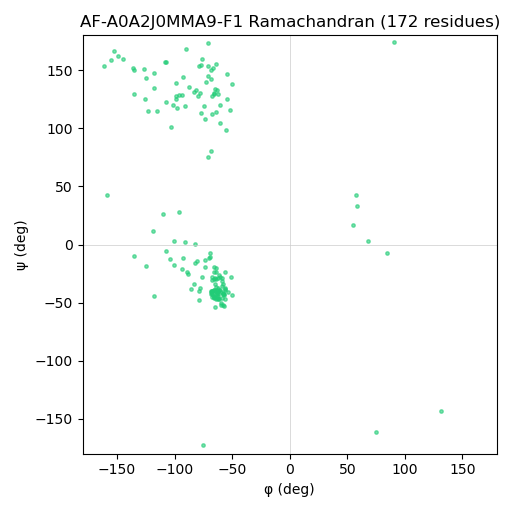7.50 90 PHE A CA 1
ATOM 752 C C . PHE A 1 90 ? -5.902 2.248 10.980 1.00 97.50 90 PHE A C 1
ATOM 754 O O . PHE A 1 90 ? -5.565 3.357 10.560 1.00 97.50 90 PHE A O 1
ATOM 761 N N . SER A 1 91 ? -5.749 1.887 12.252 1.00 95.88 91 SER A N 1
ATOM 762 C CA . SER A 1 91 ? -4.977 2.686 13.196 1.00 95.88 91 SER A CA 1
ATOM 763 C C . SER A 1 91 ? -3.564 2.132 13.359 1.00 95.88 91 SER A C 1
ATOM 765 O O . SER A 1 91 ? -3.331 0.924 13.411 1.00 95.88 91 SER A O 1
ATOM 767 N N . ALA A 1 92 ? -2.607 3.048 13.422 1.00 95.31 92 ALA A N 1
ATOM 768 C CA . ALA A 1 92 ? -1.235 2.788 13.804 1.00 95.31 92 ALA A CA 1
ATOM 769 C C . ALA A 1 92 ? -1.053 3.238 15.253 1.00 95.31 92 ALA A C 1
ATOM 771 O O . ALA A 1 92 ? -1.274 4.408 15.578 1.00 95.31 92 ALA A O 1
ATOM 772 N N . ARG A 1 93 ? -0.670 2.305 16.129 1.00 92.62 93 ARG A N 1
ATOM 773 C CA . ARG A 1 93 ? -0.516 2.559 17.568 1.00 92.62 93 ARG A CA 1
ATOM 774 C C . ARG A 1 93 ? 0.958 2.583 17.928 1.00 92.62 93 ARG A C 1
ATOM 776 O O . ARG A 1 93 ? 1.649 1.598 17.692 1.00 92.62 93 ARG A O 1
ATOM 783 N N . GLY A 1 94 ? 1.438 3.674 18.509 1.00 90.88 94 GLY A N 1
ATOM 784 C CA . GLY A 1 94 ? 2.841 3.796 18.898 1.00 90.88 94 GLY A CA 1
ATOM 785 C C . GLY A 1 94 ? 3.448 5.103 18.426 1.00 90.88 94 GLY A C 1
ATOM 786 O O . GLY A 1 94 ? 2.807 6.152 18.468 1.00 90.88 94 GLY A O 1
ATOM 787 N N . SER A 1 95 ? 4.716 5.063 18.028 1.00 8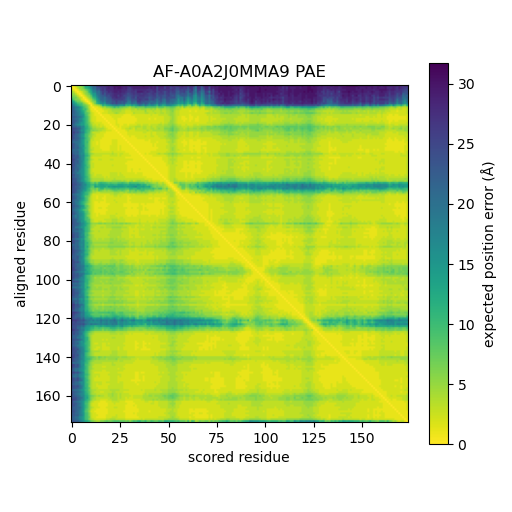9.75 95 SER A N 1
ATOM 788 C CA . SER A 1 95 ? 5.414 6.275 17.614 1.00 89.75 95 SER A CA 1
ATOM 789 C C . SER A 1 95 ? 6.560 5.982 16.667 1.00 89.75 95 SER A C 1
ATOM 791 O O . SER A 1 95 ? 7.190 4.931 16.705 1.00 89.75 95 SER A O 1
ATOM 793 N N . LYS A 1 96 ? 6.953 7.006 15.916 1.00 88.19 96 LYS A N 1
ATOM 794 C CA . LYS A 1 96 ? 8.146 6.991 15.067 1.00 88.19 96 LYS A CA 1
ATOM 795 C C . LYS A 1 96 ? 9.437 6.538 15.775 1.00 88.19 96 LYS A C 1
ATOM 797 O O . LYS A 1 96 ? 10.336 6.052 15.092 1.00 88.19 96 LYS A O 1
ATOM 802 N N . ARG A 1 97 ? 9.559 6.732 17.097 1.00 88.00 97 ARG A N 1
ATOM 803 C CA . ARG A 1 97 ? 10.749 6.342 17.876 1.00 88.00 97 ARG A CA 1
ATOM 804 C C . ARG A 1 97 ? 10.772 4.846 18.189 1.00 88.00 97 ARG A C 1
ATOM 806 O O . ARG A 1 97 ? 11.839 4.251 18.125 1.00 88.00 97 ARG A O 1
ATOM 813 N N . PHE A 1 98 ? 9.619 4.270 18.521 1.00 89.38 98 PHE A N 1
ATOM 814 C CA . PHE A 1 98 ? 9.506 2.891 19.016 1.00 89.38 98 PHE A CA 1
ATOM 815 C C . PHE A 1 98 ? 8.889 1.918 18.000 1.00 89.38 98 PHE A C 1
ATOM 817 O O . PHE A 1 98 ? 8.865 0.718 18.244 1.00 89.38 98 PHE A O 1
ATOM 824 N N . GLY A 1 99 ? 8.426 2.424 16.857 1.00 92.31 99 GLY A N 1
ATOM 825 C CA . GLY A 1 99 ? 7.664 1.666 15.870 1.00 92.31 99 GLY A CA 1
ATOM 826 C C . GLY A 1 99 ? 6.161 1.738 16.121 1.00 92.31 99 GLY A C 1
ATOM 827 O O . GLY A 1 99 ? 5.690 2.314 17.113 1.00 92.31 99 GLY A O 1
ATOM 828 N N . TYR A 1 100 ? 5.408 1.165 15.186 1.00 94.19 100 TYR A N 1
ATOM 829 C CA . TYR A 1 100 ? 3.954 1.106 15.262 1.00 94.19 100 TYR A CA 1
ATOM 830 C C . TYR A 1 100 ? 3.468 -0.343 15.313 1.00 94.19 100 TYR A C 1
ATOM 832 O O . TYR A 1 100 ? 3.879 -1.191 14.524 1.00 94.19 100 TYR A O 1
ATOM 840 N N . SER A 1 101 ? 2.532 -0.608 16.220 1.00 92.81 101 SER A N 1
ATOM 841 C CA . SER A 1 101 ? 1.713 -1.813 16.193 1.00 92.81 101 SER A CA 1
ATOM 842 C C . SER A 1 101 ? 0.586 -1.630 15.178 1.00 92.81 101 SER A C 1
ATOM 844 O O . SER A 1 101 ? -0.128 -0.620 15.194 1.00 92.81 101 SER A O 1
ATOM 846 N N . LEU A 1 102 ? 0.463 -2.602 14.275 1.00 94.56 102 LEU A N 1
ATOM 847 C CA . LEU A 1 102 ? -0.424 -2.593 13.117 1.00 94.56 102 LEU A CA 1
ATOM 848 C C . LEU A 1 102 ? -1.111 -3.956 13.024 1.00 94.56 102 LEU A C 1
ATOM 850 O O . LEU A 1 102 ? -0.447 -4.987 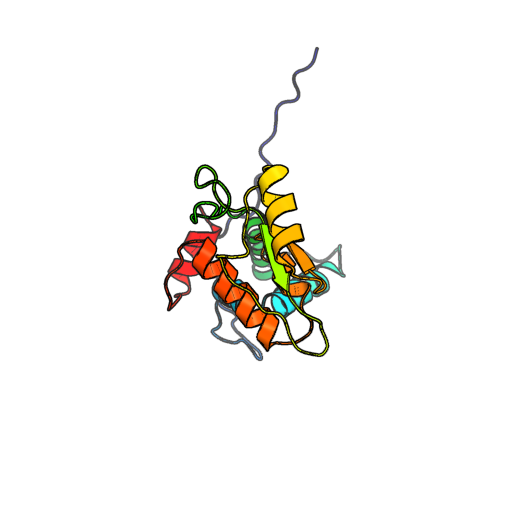13.080 1.00 94.56 102 LEU A O 1
ATOM 854 N N . SER A 1 103 ? -2.437 -3.973 12.901 1.00 94.81 103 SER A N 1
ATOM 855 C CA . SER A 1 103 ? -3.207 -5.213 12.753 1.00 94.81 103 SER A CA 1
ATOM 856 C C . SER A 1 103 ? -4.597 -4.933 12.189 1.00 94.81 103 SER A C 1
ATOM 858 O O . SER A 1 103 ? -5.155 -3.855 12.402 1.00 94.81 103 SER A O 1
ATOM 860 N N . LEU A 1 104 ? -5.188 -5.920 11.507 1.00 96.25 104 LEU A N 1
ATOM 861 C CA . LEU A 1 104 ? -6.557 -5.836 10.989 1.00 96.25 104 LEU A CA 1
ATOM 862 C C . LEU A 1 104 ? -7.603 -5.722 12.105 1.00 96.25 104 LEU A C 1
ATOM 864 O O . LEU A 1 104 ? -8.668 -5.161 11.870 1.00 96.25 104 LEU A O 1
ATOM 868 N N . ILE A 1 105 ? -7.303 -6.173 13.330 1.00 94.31 105 ILE A N 1
ATOM 869 C CA . ILE A 1 105 ? -8.202 -5.971 14.483 1.00 94.31 105 ILE A CA 1
ATOM 870 C C . ILE A 1 105 ? -8.336 -4.482 14.848 1.00 94.31 105 ILE A C 1
ATOM 872 O O . ILE A 1 105 ? -9.346 -4.061 15.407 1.00 94.31 105 ILE A O 1
ATOM 876 N N . PHE A 1 106 ? -7.337 -3.673 14.477 1.00 94.38 106 PHE A N 1
ATOM 877 C CA . PHE A 1 106 ? -7.313 -2.222 14.642 1.00 94.38 106 PHE A CA 1
ATOM 878 C C . PHE A 1 106 ? -7.765 -1.487 13.365 1.00 94.38 106 PHE A C 1
ATOM 880 O O . PHE A 1 106 ? -7.353 -0.357 13.104 1.00 94.38 106 PHE A O 1
ATOM 887 N N . ALA A 1 107 ? -8.618 -2.120 12.556 1.00 97.06 107 ALA A N 1
ATOM 888 C CA . ALA A 1 107 ? -9.216 -1.528 11.365 1.00 97.06 107 ALA A CA 1
ATOM 889 C C . ALA A 1 107 ? -10.709 -1.214 11.537 1.00 97.06 107 ALA A C 1
ATOM 891 O O . ALA A 1 107 ? -11.412 -1.813 12.353 1.00 97.06 107 ALA A O 1
ATOM 892 N N . SER A 1 108 ? -11.216 -0.277 10.735 1.00 97.69 108 SER A N 1
ATOM 893 C CA . SER A 1 108 ? -12.631 0.090 10.706 1.00 97.69 108 SER A CA 1
ATOM 894 C C . SER A 1 108 ? -13.115 0.453 9.308 1.00 97.69 108 SER A C 1
ATOM 896 O O . SER A 1 108 ? -12.349 0.827 8.421 1.00 97.69 108 SER A O 1
ATOM 898 N N . CYS A 1 109 ? -14.429 0.378 9.112 1.00 98.00 109 CYS A N 1
ATOM 899 C CA . CYS A 1 109 ? -15.112 1.028 7.999 1.00 98.00 109 CYS A CA 1
ATOM 900 C C . CYS A 1 109 ? -15.234 2.546 8.239 1.00 98.00 109 CYS A C 1
ATOM 902 O O . CYS A 1 109 ? -14.692 3.084 9.204 1.00 98.00 109 CYS A O 1
ATOM 904 N N . ASP A 1 110 ? -15.969 3.225 7.360 1.00 96.62 110 ASP A N 1
ATOM 905 C CA . ASP A 1 110 ? -16.238 4.669 7.401 1.00 96.62 110 ASP A CA 1
ATOM 906 C C . ASP A 1 110 ? -17.373 5.096 8.339 1.00 96.62 110 ASP A C 1
ATOM 908 O O . ASP A 1 110 ? -17.684 6.282 8.422 1.00 96.62 110 ASP A O 1
ATOM 912 N N . LYS A 1 111 ? -18.018 4.164 9.051 1.00 97.75 111 LYS A N 1
ATOM 913 C CA . LYS A 1 111 ? -19.069 4.532 10.008 1.00 97.75 111 LYS A CA 1
ATOM 914 C C . LYS A 1 111 ? -18.449 5.334 11.166 1.00 97.75 111 LYS A C 1
ATOM 916 O O . LYS A 1 111 ? -17.525 4.812 11.799 1.00 97.75 111 LYS A O 1
ATOM 921 N N . PRO A 1 112 ? -18.994 6.513 11.530 1.00 95.81 112 PRO A N 1
ATOM 922 C CA . PRO A 1 112 ? -18.451 7.341 12.612 1.00 95.81 112 PRO A CA 1
ATOM 923 C C . PRO A 1 112 ? -18.281 6.588 13.938 1.00 95.81 112 PRO A C 1
ATOM 925 O O . PRO A 1 112 ? -17.243 6.687 14.585 1.00 95.81 112 PRO A O 1
ATOM 928 N N . GLY A 1 113 ? -19.252 5.740 14.302 1.00 96.25 113 GLY A N 1
ATOM 929 C CA . GLY A 1 113 ? -19.164 4.914 15.509 1.00 96.25 113 GLY A CA 1
ATOM 930 C C . GLY A 1 113 ? -18.022 3.889 15.485 1.00 96.25 113 GLY A C 1
ATOM 931 O O . GLY A 1 113 ? -17.473 3.567 16.533 1.00 96.25 113 GLY A O 1
ATOM 932 N N . CYS A 1 114 ? -17.619 3.390 14.312 1.00 96.38 114 CYS A N 1
ATOM 933 C CA . CYS A 1 114 ? -16.492 2.462 14.194 1.00 96.38 114 CYS A CA 1
ATOM 934 C C . CYS A 1 114 ? -15.142 3.177 14.284 1.00 96.38 114 CYS A C 1
ATOM 936 O O . CYS A 1 114 ? -14.223 2.640 14.896 1.00 96.38 114 CYS A O 1
ATOM 938 N N . LEU A 1 115 ? -15.035 4.382 13.716 1.00 93.88 115 LEU A N 1
ATOM 939 C CA . LEU A 1 115 ? -13.842 5.220 13.850 1.00 93.88 115 LEU A CA 1
ATOM 940 C C . LEU A 1 115 ? -13.631 5.641 15.310 1.00 93.88 115 LEU A C 1
ATOM 942 O O . LEU A 1 115 ? -12.557 5.409 15.857 1.00 93.88 115 LEU A O 1
ATOM 946 N N . LYS A 1 116 ? -14.686 6.116 15.987 1.00 92.44 116 LYS A N 1
ATOM 947 C CA . LYS A 1 116 ? -14.626 6.473 17.415 1.00 92.44 116 LYS A CA 1
ATOM 948 C C . LYS A 1 116 ? -14.220 5.287 18.302 1.00 92.44 116 LYS A C 1
ATOM 950 O O . LYS A 1 116 ? -13.484 5.455 19.271 1.00 92.44 116 LYS A O 1
ATOM 955 N N . LYS A 1 117 ? -14.653 4.064 17.961 1.00 91.50 117 LYS A N 1
ATOM 956 C CA . LYS A 1 117 ? -14.199 2.844 18.652 1.00 91.50 117 LYS A CA 1
ATOM 957 C C . LYS A 1 117 ? -12.691 2.635 18.506 1.00 91.50 117 LYS A C 1
ATOM 959 O O . LYS A 1 117 ? -12.036 2.408 19.520 1.00 91.50 117 LYS A O 1
ATOM 964 N N . LEU A 1 118 ? -12.127 2.771 17.299 1.00 89.06 118 LEU A N 1
ATOM 965 C CA . LEU A 1 118 ? -10.668 2.700 17.115 1.00 89.06 118 LEU A CA 1
ATOM 966 C C . LEU A 1 118 ? -9.931 3.722 17.982 1.00 89.06 118 LEU A C 1
ATOM 968 O O . LEU A 1 118 ? -8.876 3.401 18.527 1.00 89.06 118 LEU A O 1
ATOM 972 N N . GLU A 1 119 ? -10.503 4.915 18.138 1.00 86.81 119 GLU A N 1
ATOM 973 C CA . GLU A 1 119 ? -9.938 5.961 18.987 1.00 86.81 119 GLU A CA 1
ATOM 974 C C . GLU A 1 119 ? -9.929 5.583 20.466 1.00 86.81 119 GLU A C 1
ATOM 976 O O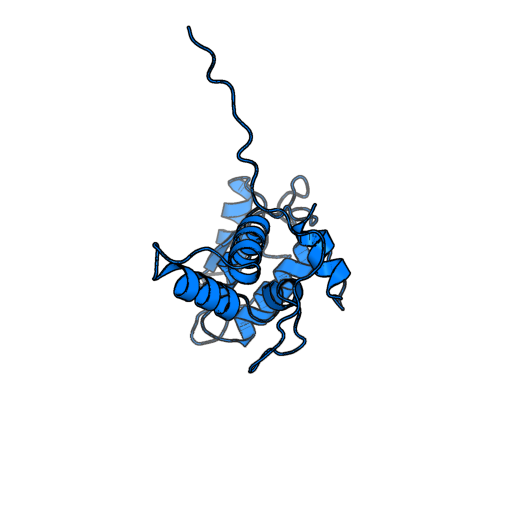 . GLU A 1 119 ? -8.901 5.702 21.136 1.00 86.81 119 GLU A O 1
ATOM 981 N N . SER A 1 120 ? -11.037 5.031 20.957 1.00 86.31 120 SER A N 1
ATOM 982 C CA . SER A 1 120 ? -11.158 4.585 22.349 1.00 86.31 120 SER A CA 1
ATOM 983 C C . SER A 1 120 ? -10.273 3.380 22.695 1.00 86.31 120 SER A C 1
ATOM 985 O O . SER A 1 120 ? -9.774 3.283 23.813 1.00 86.31 120 SER A O 1
ATOM 987 N N . LEU A 1 121 ? -10.005 2.491 21.729 1.00 79.12 121 LEU A N 1
ATOM 988 C CA . LEU A 1 121 ? -9.163 1.301 21.922 1.00 79.12 121 LEU A CA 1
ATOM 989 C C . LEU A 1 121 ? -7.678 1.636 22.127 1.00 79.12 121 LEU A C 1
ATOM 991 O O . LEU A 1 121 ? -6.882 0.746 22.434 1.00 79.12 121 LEU A O 1
ATOM 995 N N . SER A 1 122 ? -7.294 2.903 21.958 1.00 73.50 122 SER A N 1
ATOM 996 C CA . SER A 1 122 ? -5.921 3.382 22.096 1.00 73.50 122 SER A CA 1
ATOM 997 C C . SER A 1 122 ? -5.334 3.190 23.496 1.00 73.50 122 SER A C 1
ATOM 999 O O . SER A 1 122 ? -4.115 3.035 23.602 1.00 73.50 122 SER A O 1
ATOM 1001 N N . GLY A 1 123 ? -6.163 3.139 24.547 1.00 74.12 123 GLY A N 1
ATOM 1002 C CA . GLY A 1 123 ? -5.703 2.977 25.931 1.00 74.12 123 GLY A CA 1
ATOM 1003 C C . GLY A 1 123 ? -4.745 4.090 26.373 1.00 74.12 123 GLY A C 1
ATOM 1004 O O . GLY A 1 123 ? -3.787 3.822 27.088 1.00 74.12 123 GLY A O 1
ATOM 1005 N N . GLY A 1 124 ? -4.938 5.314 25.866 1.00 75.31 124 GLY A N 1
ATOM 1006 C CA . GLY A 1 124 ? -4.069 6.466 26.134 1.00 75.31 124 GLY A CA 1
ATOM 1007 C C . GLY A 1 124 ? -2.833 6.570 25.231 1.00 75.31 124 GLY A C 1
ATOM 1008 O O . GLY A 1 124 ? -2.147 7.591 25.252 1.00 75.31 124 GLY A O 1
ATOM 1009 N N . ALA A 1 125 ? -2.547 5.566 24.395 1.00 77.88 125 ALA A N 1
ATOM 1010 C CA . ALA A 1 125 ? -1.485 5.672 23.400 1.00 77.88 125 ALA A CA 1
ATOM 1011 C C . ALA A 1 125 ? -1.879 6.641 22.276 1.00 77.88 125 ALA A C 1
ATOM 1013 O O . ALA A 1 125 ? -3.026 6.671 21.830 1.00 77.88 125 ALA A O 1
ATOM 1014 N N . LYS A 1 126 ? -0.906 7.386 21.739 1.00 84.75 126 LYS A N 1
ATOM 1015 C CA . LYS A 1 126 ? -1.133 8.155 20.514 1.00 84.75 126 LYS A CA 1
ATOM 1016 C C . LYS A 1 126 ? -1.468 7.193 19.373 1.00 84.75 126 LYS A C 1
ATOM 1018 O O . LYS A 1 126 ? -0.741 6.227 19.125 1.00 84.75 126 LYS A O 1
ATOM 1023 N N . ILE A 1 127 ? -2.562 7.485 18.682 1.00 91.25 127 ILE A N 1
ATOM 1024 C CA . ILE A 1 127 ? -2.983 6.754 17.495 1.00 91.25 127 ILE A CA 1
ATOM 1025 C C . ILE A 1 127 ? -2.999 7.668 16.287 1.00 91.25 127 ILE A C 1
ATOM 1027 O O . ILE A 1 127 ? -3.289 8.860 16.373 1.00 91.25 127 ILE A O 1
ATOM 1031 N N . GLU A 1 128 ? -2.696 7.078 15.146 1.00 94.00 128 GLU A N 1
ATOM 1032 C CA . GLU A 1 128 ? -2.787 7.737 13.857 1.00 94.00 128 GLU A CA 1
ATOM 1033 C C . GLU A 1 128 ? -3.667 6.865 12.966 1.00 94.00 128 GLU A C 1
ATOM 1035 O O . GLU A 1 128 ? -3.424 5.666 12.835 1.00 94.00 128 GLU A O 1
ATOM 1040 N N . ILE A 1 129 ? -4.728 7.442 12.403 1.00 95.62 129 ILE A N 1
ATOM 1041 C CA . ILE A 1 129 ? -5.675 6.717 11.553 1.00 95.62 129 ILE A CA 1
ATOM 1042 C C . ILE A 1 129 ? -5.328 6.990 10.095 1.00 95.62 129 ILE A C 1
ATOM 1044 O O . ILE A 1 129 ? -5.231 8.138 9.661 1.00 95.62 129 ILE A O 1
ATOM 1048 N N . TYR A 1 130 ? -5.173 5.916 9.330 1.00 97.12 130 TYR A N 1
ATOM 1049 C CA . TYR A 1 130 ? -4.772 5.953 7.934 1.00 97.12 130 TYR A CA 1
ATOM 1050 C C . TYR A 1 130 ? -5.782 5.215 7.059 1.00 97.12 130 TYR A C 1
ATOM 1052 O O . TYR A 1 130 ? -6.311 4.182 7.470 1.00 97.12 130 TYR A O 1
ATOM 1060 N N . PRO A 1 131 ? -6.056 5.696 5.835 1.00 97.44 131 PRO A N 1
ATOM 1061 C CA . PRO A 1 131 ? -6.862 4.941 4.889 1.00 97.44 131 PRO A CA 1
ATOM 1062 C C . PRO A 1 131 ? -6.087 3.719 4.369 1.00 97.44 131 PRO A C 1
ATOM 1064 O O . PRO A 1 131 ? -4.856 3.751 4.277 1.00 97.44 131 PRO A O 1
ATOM 1067 N N . PHE A 1 132 ? -6.797 2.664 3.958 1.00 97.44 132 PHE A N 1
ATOM 1068 C CA . PHE A 1 132 ? -6.214 1.522 3.236 1.00 97.44 132 PHE A CA 1
ATOM 1069 C C . PHE A 1 132 ? -5.816 1.915 1.805 1.00 97.44 132 PHE A C 1
ATOM 1071 O O . PHE A 1 132 ? -6.496 1.602 0.833 1.00 97.44 132 PHE A O 1
ATOM 1078 N N . ARG A 1 133 ? -4.709 2.652 1.695 1.00 97.50 133 ARG A N 1
ATOM 1079 C CA . ARG A 1 133 ? -4.128 3.167 0.452 1.00 97.50 133 ARG A CA 1
ATOM 1080 C C . ARG A 1 133 ? -2.623 2.963 0.452 1.00 97.50 133 ARG A C 1
ATOM 1082 O O . ARG A 1 133 ? -1.993 3.007 1.508 1.00 97.50 133 ARG A O 1
ATOM 1089 N N . PHE A 1 134 ? -2.025 2.827 -0.728 1.00 97.12 134 PHE A N 1
ATOM 1090 C CA . PHE A 1 134 ? -0.569 2.699 -0.839 1.00 97.12 134 PHE A CA 1
ATOM 1091 C C . PHE A 1 134 ? 0.172 3.959 -0.382 1.00 97.12 134 PHE A C 1
ATOM 1093 O O . PHE A 1 134 ? 1.218 3.849 0.259 1.00 97.12 134 PHE A O 1
ATOM 1100 N N . SER A 1 135 ? -0.395 5.151 -0.591 1.00 97.00 135 SER A N 1
ATOM 1101 C CA . SER A 1 135 ? 0.156 6.394 -0.035 1.00 97.00 135 SER A CA 1
ATOM 1102 C C . SER A 1 135 ? 0.318 6.393 1.487 1.00 97.00 135 SER A C 1
ATOM 1104 O O . SER A 1 135 ? 1.194 7.105 1.993 1.00 97.00 135 SER A O 1
ATOM 1106 N N . SER A 1 136 ? -0.439 5.567 2.216 1.00 97.56 136 SER A N 1
ATOM 1107 C CA . SER A 1 136 ? -0.285 5.399 3.663 1.00 97.56 136 SER A CA 1
ATOM 1108 C C . SER A 1 136 ? 1.06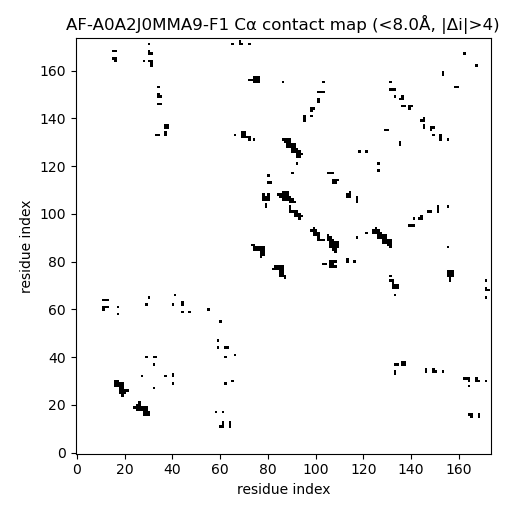4 4.777 4.035 1.00 97.56 136 SER A C 1
ATOM 1110 O O . SER A 1 136 ? 1.616 5.142 5.068 1.00 97.56 136 SER A O 1
ATOM 1112 N N . ILE A 1 137 ? 1.674 3.946 3.175 1.00 97.38 137 ILE A N 1
ATOM 1113 C CA . ILE A 1 137 ? 3.023 3.388 3.402 1.00 97.38 137 ILE A CA 1
ATOM 1114 C C . ILE A 1 137 ? 4.047 4.521 3.570 1.00 97.38 137 ILE A C 1
ATOM 1116 O O . ILE A 1 137 ? 4.895 4.487 4.460 1.00 97.38 137 ILE A O 1
ATOM 1120 N N . ALA A 1 138 ? 3.950 5.578 2.757 1.00 95.25 138 ALA A N 1
ATOM 1121 C CA . ALA A 1 138 ? 4.909 6.684 2.781 1.00 95.25 138 ALA A CA 1
ATOM 1122 C C . ALA A 1 138 ? 4.844 7.555 4.050 1.00 95.25 138 ALA A C 1
ATOM 1124 O O . ALA A 1 138 ? 5.738 8.381 4.254 1.00 95.25 138 ALA A O 1
ATOM 1125 N N . LYS A 1 139 ? 3.819 7.385 4.895 1.00 95.56 139 LYS A N 1
ATOM 1126 C CA . LYS A 1 139 ? 3.689 8.091 6.180 1.00 95.56 139 LYS A CA 1
ATOM 1127 C C . LYS A 1 139 ? 4.654 7.549 7.238 1.00 95.56 139 LYS A C 1
ATOM 1129 O O . LYS A 1 139 ? 5.022 8.271 8.162 1.00 95.56 139 LYS A O 1
ATOM 1134 N N . PHE A 1 140 ? 5.163 6.334 7.045 1.00 94.69 140 PHE A N 1
ATOM 1135 C CA . PHE A 1 140 ? 6.072 5.670 7.972 1.00 94.69 140 PHE A CA 1
ATOM 1136 C C . PHE A 1 140 ? 7.533 5.880 7.553 1.00 94.69 140 PHE A C 1
ATOM 1138 O O . PHE A 1 140 ? 7.919 5.674 6.398 1.00 94.69 140 PHE A O 1
ATOM 1145 N N . ARG A 1 141 ? 8.383 6.339 8.488 1.00 90.62 141 ARG A N 1
ATOM 1146 C CA . ARG A 1 141 ? 9.785 6.682 8.174 1.00 90.62 141 ARG A CA 1
ATOM 1147 C C . ARG A 1 141 ? 10.678 5.453 8.072 1.00 90.62 141 ARG A C 1
ATOM 1149 O O . ARG A 1 141 ? 11.478 5.383 7.141 1.00 90.62 141 ARG A O 1
ATOM 1156 N N . ASN A 1 142 ? 10.593 4.543 9.037 1.00 92.12 142 ASN A N 1
ATOM 1157 C CA . ASN A 1 142 ? 11.457 3.369 9.069 1.00 92.12 142 ASN A CA 1
ATOM 1158 C C . ASN A 1 142 ? 10.982 2.327 8.036 1.00 92.12 142 ASN A C 1
ATOM 1160 O O . ASN A 1 142 ? 9.855 2.383 7.543 1.00 92.12 142 ASN A O 1
ATOM 1164 N N . LYS A 1 143 ? 11.875 1.415 7.641 1.00 92.38 143 LYS A N 1
ATOM 1165 C CA . LYS A 1 143 ? 11.548 0.375 6.652 1.00 92.38 143 LYS A CA 1
ATOM 1166 C C . LYS A 1 143 ? 10.698 -0.748 7.247 1.00 92.38 143 LYS A C 1
ATOM 1168 O O . LYS A 1 143 ? 9.943 -1.365 6.508 1.00 92.38 143 LYS A O 1
ATOM 1173 N N . THR A 1 144 ? 10.827 -1.006 8.547 1.00 95.00 144 THR A N 1
ATOM 1174 C CA . THR A 1 144 ? 10.084 -2.062 9.242 1.00 95.00 144 THR A CA 1
ATOM 1175 C C . THR A 1 144 ? 8.589 -1.770 9.243 1.00 95.00 144 THR A C 1
ATOM 1177 O O . THR A 1 144 ? 7.835 -2.566 8.702 1.00 95.00 144 THR A O 1
ATOM 1180 N N . ASP A 1 145 ? 8.163 -0.591 9.703 1.00 95.88 145 ASP A N 1
ATOM 1181 C CA . ASP A 1 145 ? 6.749 -0.202 9.699 1.00 95.88 145 ASP A CA 1
ATOM 1182 C C . ASP A 1 145 ? 6.210 -0.093 8.269 1.00 95.88 145 ASP A C 1
ATOM 1184 O O . ASP A 1 145 ? 5.082 -0.490 8.010 1.00 95.88 145 ASP A O 1
ATOM 1188 N N . GLN A 1 146 ? 7.015 0.378 7.305 1.00 96.00 146 GLN A N 1
ATOM 1189 C CA . GLN A 1 146 ? 6.611 0.374 5.890 1.00 96.00 146 GLN A CA 1
ATOM 1190 C C . GLN A 1 146 ? 6.275 -1.038 5.392 1.00 96.00 146 GLN A C 1
ATOM 1192 O O . GLN A 1 146 ? 5.273 -1.211 4.699 1.00 96.00 146 GLN A O 1
ATOM 1197 N N . ARG A 1 147 ? 7.083 -2.044 5.757 1.00 95.75 147 ARG A N 1
ATOM 1198 C CA . ARG A 1 147 ? 6.806 -3.451 5.433 1.00 95.75 147 ARG A CA 1
ATOM 1199 C C . ARG A 1 147 ? 5.555 -3.946 6.150 1.00 95.75 147 ARG A C 1
ATOM 1201 O O . ARG A 1 147 ? 4.709 -4.538 5.492 1.00 95.75 147 ARG A O 1
ATOM 1208 N N . SER A 1 148 ? 5.397 -3.634 7.434 1.00 96.75 148 SER A N 1
ATOM 1209 C CA . SER A 1 148 ? 4.207 -4.007 8.207 1.00 96.75 148 SER A CA 1
ATOM 1210 C C . SER A 1 148 ? 2.923 -3.407 7.624 1.00 96.75 148 SER A C 1
ATOM 1212 O O . SER A 1 148 ? 1.904 -4.085 7.545 1.00 96.75 148 SER A O 1
ATOM 1214 N N . VAL A 1 149 ? 2.954 -2.156 7.149 1.00 97.62 149 VAL A N 1
ATOM 1215 C CA . VAL A 1 149 ? 1.806 -1.535 6.463 1.00 97.62 149 VAL A CA 1
ATOM 1216 C C . VAL A 1 149 ? 1.549 -2.191 5.112 1.00 97.62 149 VAL A C 1
ATOM 1218 O O . VAL A 1 149 ? 0.396 -2.421 4.761 1.00 97.62 149 VAL A O 1
ATOM 1221 N N . ALA A 1 150 ? 2.593 -2.505 4.344 1.00 97.00 150 ALA A N 1
ATOM 1222 C CA . ALA A 1 150 ? 2.431 -3.200 3.071 1.00 97.00 150 ALA A CA 1
ATOM 1223 C C . ALA A 1 150 ? 1.838 -4.606 3.245 1.00 97.00 150 ALA A C 1
ATOM 1225 O O . ALA A 1 150 ? 0.984 -5.016 2.462 1.00 97.00 150 ALA A O 1
ATOM 1226 N N . GLU A 1 151 ? 2.249 -5.327 4.284 1.00 97.06 151 GLU A N 1
ATOM 1227 C CA . GLU A 1 151 ? 1.676 -6.618 4.661 1.00 97.06 151 GLU A CA 1
ATOM 1228 C C . GLU A 1 151 ? 0.218 -6.473 5.112 1.00 97.06 151 GLU A C 1
ATOM 1230 O O . GLU A 1 151 ? -0.655 -7.189 4.624 1.00 97.06 151 GLU A O 1
ATOM 1235 N N . LEU A 1 152 ? -0.076 -5.477 5.952 1.00 97.81 152 LEU A N 1
ATOM 1236 C CA . LEU A 1 152 ? -1.441 -5.155 6.363 1.00 97.81 152 LEU A CA 1
ATOM 1237 C C . LEU A 1 152 ? -2.343 -4.849 5.156 1.00 97.81 152 LEU A C 1
ATOM 1239 O O . LEU A 1 152 ? -3.474 -5.329 5.100 1.00 97.81 152 LEU A O 1
ATOM 1243 N N . LEU A 1 153 ? -1.844 -4.082 4.179 1.00 97.75 153 LEU A N 1
ATOM 1244 C CA . LEU A 1 153 ? -2.543 -3.794 2.923 1.00 97.75 153 LEU A CA 1
ATOM 1245 C C . LEU A 1 153 ? -2.804 -5.075 2.130 1.00 97.75 153 LEU A C 1
ATOM 1247 O O . LEU A 1 153 ? -3.928 -5.293 1.691 1.00 97.75 153 LEU A O 1
ATOM 1251 N N . ARG A 1 154 ? -1.801 -5.945 1.977 1.00 97.00 154 ARG A N 1
ATOM 1252 C CA . ARG A 1 154 ? -1.966 -7.225 1.272 1.00 97.00 154 ARG A CA 1
ATOM 1253 C C . ARG A 1 154 ? -3.035 -8.100 1.906 1.00 97.00 154 ARG A C 1
ATOM 1255 O O . ARG A 1 154 ? -3.900 -8.589 1.189 1.00 97.00 154 ARG A O 1
ATOM 1262 N N . ASN A 1 155 ? -3.016 -8.221 3.230 1.00 97.25 155 ASN A N 1
ATOM 1263 C CA . ASN A 1 155 ? -4.017 -8.988 3.966 1.00 97.25 155 ASN A CA 1
ATOM 1264 C C . ASN A 1 155 ? -5.411 -8.356 3.822 1.00 97.25 155 ASN A C 1
ATOM 1266 O O . ASN A 1 155 ? -6.397 -9.054 3.618 1.00 97.25 155 ASN A O 1
ATOM 1270 N N . ALA A 1 156 ? -5.507 -7.023 3.860 1.00 97.81 156 ALA A N 1
ATOM 1271 C CA . ALA A 1 156 ? -6.771 -6.315 3.657 1.00 97.81 156 ALA A CA 1
ATOM 1272 C C . ALA A 1 156 ? -7.341 -6.464 2.238 1.00 97.81 156 ALA A C 1
ATOM 1274 O O . ALA A 1 156 ? -8.560 -6.394 2.061 1.00 97.81 156 ALA A O 1
ATOM 1275 N N . PHE A 1 157 ? -6.475 -6.640 1.240 1.00 97.38 157 PHE A N 1
ATOM 1276 C CA . PHE A 1 157 ? -6.835 -6.854 -0.162 1.00 97.38 157 PHE A CA 1
ATOM 1277 C C . PHE A 1 157 ? -6.984 -8.333 -0.543 1.00 97.38 157 PHE A C 1
ATOM 1279 O O . PHE A 1 157 ? -7.274 -8.600 -1.704 1.00 97.38 157 PHE A O 1
ATOM 1286 N N . ASP A 1 158 ? -6.822 -9.258 0.410 1.00 96.25 158 ASP A N 1
ATOM 1287 C CA . ASP A 1 158 ? -6.892 -10.711 0.190 1.00 96.25 158 ASP A CA 1
ATOM 1288 C C . ASP A 1 158 ? -5.891 -11.216 -0.868 1.00 96.25 158 ASP A C 1
ATOM 1290 O O . ASP A 1 158 ? -6.196 -12.008 -1.756 1.00 96.25 158 ASP A O 1
ATOM 1294 N N . LEU A 1 159 ? -4.662 -10.694 -0.808 1.00 96.38 159 LEU A N 1
ATOM 1295 C CA . LEU A 1 159 ? -3.582 -11.072 -1.716 1.00 96.38 159 LEU A CA 1
ATOM 1296 C C . LEU A 1 159 ? -2.731 -12.213 -1.139 1.00 96.38 159 LEU A C 1
ATOM 1298 O O . LEU A 1 159 ? -2.429 -12.209 0.056 1.00 96.38 159 LEU A O 1
ATOM 1302 N N . PRO A 1 160 ? -2.239 -13.144 -1.980 1.00 94.75 160 PRO A N 1
ATOM 1303 C CA . PRO A 1 160 ? -1.466 -14.291 -1.513 1.00 94.75 160 PRO A CA 1
ATOM 1304 C C . PRO A 1 160 ? -0.145 -13.879 -0.854 1.00 94.75 160 PRO A C 1
ATOM 1306 O O . PRO A 1 160 ? 0.439 -12.839 -1.175 1.00 94.75 160 PRO A O 1
ATOM 1309 N N . ALA A 1 161 ? 0.377 -14.742 0.027 1.00 89.88 161 ALA A N 1
ATOM 1310 C CA . ALA A 1 161 ? 1.643 -14.553 0.748 1.00 89.88 161 ALA A CA 1
ATOM 1311 C C . ALA A 1 161 ? 2.864 -14.379 -0.186 1.00 89.88 161 ALA A C 1
ATOM 1313 O O . ALA A 1 161 ? 3.790 -13.621 0.122 1.00 89.88 161 ALA A O 1
ATOM 1314 N N . ARG A 1 162 ? 2.844 -15.012 -1.361 1.00 93.06 162 ARG A N 1
ATOM 1315 C CA . ARG A 1 162 ? 3.851 -14.842 -2.412 1.00 93.06 162 ARG A CA 1
ATOM 1316 C C . ARG A 1 162 ? 3.194 -14.223 -3.641 1.00 93.06 162 ARG A C 1
ATOM 1318 O O . ARG A 1 162 ? 2.339 -14.842 -4.263 1.00 93.06 162 ARG A O 1
ATOM 1325 N N . LEU A 1 163 ? 3.604 -13.004 -3.985 1.00 94.69 163 LEU A N 1
ATOM 1326 C CA . LEU A 1 163 ? 3.125 -12.293 -5.171 1.00 94.69 163 LEU A CA 1
ATOM 1327 C C . LEU A 1 163 ? 4.065 -12.536 -6.353 1.00 94.69 163 LEU A C 1
ATOM 1329 O O . LEU A 1 163 ? 5.273 -12.331 -6.235 1.00 94.69 163 LEU A O 1
ATOM 1333 N N . THR A 1 164 ? 3.501 -12.940 -7.490 1.00 96.81 164 THR A N 1
ATOM 1334 C CA . THR A 1 164 ? 4.176 -12.880 -8.794 1.00 96.81 164 THR A CA 1
ATOM 1335 C C . THR A 1 164 ? 3.891 -11.539 -9.469 1.00 96.81 164 THR A C 1
ATOM 1337 O O . THR A 1 164 ? 3.019 -10.783 -9.023 1.00 96.81 164 THR A O 1
ATOM 1340 N N . ALA A 1 165 ? 4.618 -11.233 -10.546 1.00 97.38 165 ALA A N 1
ATOM 1341 C CA . ALA A 1 165 ? 4.417 -9.998 -11.298 1.00 97.38 165 ALA A CA 1
ATOM 1342 C C . ALA A 1 165 ? 3.006 -9.952 -11.900 1.00 97.38 165 ALA A C 1
ATOM 1344 O O . ALA A 1 165 ? 2.327 -8.932 -11.830 1.00 97.38 165 ALA A O 1
ATOM 1345 N N . GLU A 1 166 ? 2.531 -11.088 -12.406 1.00 97.75 166 GLU A N 1
ATOM 1346 C CA . GLU A 1 166 ? 1.228 -11.258 -13.044 1.00 97.75 166 GLU A CA 1
ATOM 1347 C C . GLU A 1 166 ? 0.085 -11.088 -12.043 1.00 97.75 166 GLU A C 1
ATOM 1349 O O . GLU A 1 166 ? -0.877 -10.376 -12.329 1.00 97.75 166 GLU A O 1
ATOM 1354 N N . THR A 1 167 ? 0.191 -11.698 -10.857 1.00 97.31 167 THR A N 1
ATOM 1355 C CA . THR A 1 167 ? -0.836 -11.578 -9.812 1.00 97.31 167 THR A CA 1
ATOM 1356 C C . THR A 1 167 ? -0.899 -10.153 -9.267 1.00 97.31 167 THR A C 1
ATOM 1358 O O . THR A 1 167 ? -1.990 -9.609 -9.099 1.00 97.31 167 THR A O 1
ATOM 1361 N N . ALA A 1 168 ? 0.255 -9.512 -9.047 1.00 97.44 168 ALA A N 1
ATOM 1362 C CA . ALA A 1 168 ? 0.299 -8.113 -8.630 1.00 97.44 168 ALA A CA 1
ATOM 1363 C C . ALA A 1 168 ? -0.282 -7.185 -9.710 1.00 97.44 168 ALA A C 1
ATOM 1365 O O . ALA A 1 168 ? -1.072 -6.299 -9.401 1.00 97.44 168 ALA A O 1
ATOM 1366 N N . PHE A 1 169 ? 0.045 -7.411 -10.982 1.00 97.94 169 PHE A N 1
ATOM 1367 C CA . PHE A 1 169 ? -0.491 -6.635 -12.097 1.00 97.94 169 PHE A CA 1
ATOM 1368 C C . PHE A 1 169 ? -2.000 -6.776 -12.260 1.00 97.94 169 PHE A C 1
ATOM 1370 O O . PHE A 1 169 ? -2.694 -5.766 -12.383 1.00 97.94 169 PHE A O 1
ATOM 1377 N N . ARG A 1 170 ? -2.521 -8.005 -12.198 1.00 97.06 170 ARG A N 1
ATOM 1378 C CA . ARG A 1 170 ? -3.965 -8.255 -12.247 1.00 97.06 170 ARG A CA 1
ATOM 1379 C C . ARG A 1 170 ? -4.689 -7.504 -11.136 1.00 97.06 170 ARG A C 1
ATOM 1381 O O . ARG A 1 170 ? -5.667 -6.820 -11.415 1.00 97.06 170 ARG A O 1
ATOM 1388 N N . PHE A 1 171 ? -4.136 -7.531 -9.923 1.00 96.62 171 PHE A N 1
ATOM 1389 C CA . PHE A 1 171 ? -4.683 -6.780 -8.800 1.00 96.62 171 PHE A CA 1
ATOM 1390 C C . PHE A 1 171 ? -4.811 -5.276 -9.076 1.00 96.62 171 PHE A C 1
ATOM 1392 O O . PHE A 1 171 ? -5.787 -4.682 -8.640 1.00 96.62 171 PHE A O 1
ATOM 1399 N N . PHE A 1 172 ? -3.870 -4.635 -9.775 1.00 95.94 172 PHE A N 1
ATOM 1400 C CA . PHE A 1 172 ? -3.987 -3.204 -10.096 1.00 95.94 172 PHE A CA 1
ATOM 1401 C C . PHE A 1 172 ? -4.864 -2.915 -11.321 1.00 95.94 172 PHE A C 1
ATOM 1403 O O . PHE A 1 172 ? -5.266 -1.770 -11.512 1.00 95.94 172 PHE A O 1
ATOM 1410 N N . LYS A 1 173 ? -5.156 -3.924 -12.145 1.00 94.12 173 LYS A N 1
ATOM 1411 C CA . LYS A 1 173 ? -5.954 -3.786 -13.368 1.00 94.12 173 LYS A CA 1
ATOM 1412 C C . LYS A 1 173 ? -7.465 -3.815 -13.128 1.00 94.12 173 LYS A C 1
ATOM 1414 O O . LYS A 1 173 ? -8.179 -3.152 -13.872 1.00 94.12 173 LYS A O 1
ATOM 1419 N N . GLU A 1 174 ? -7.921 -4.589 -12.146 1.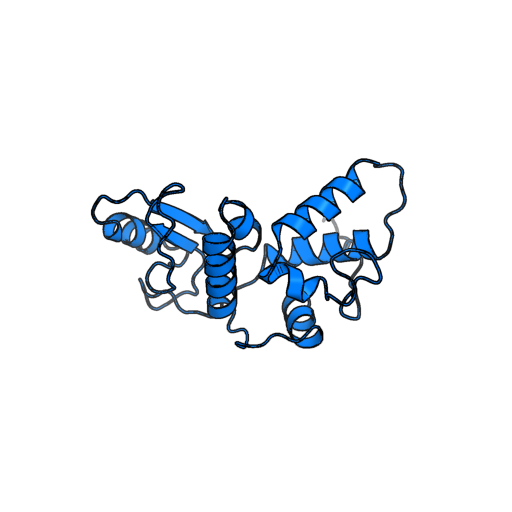00 84.06 174 GLU A N 1
ATOM 1420 C CA . GLU A 1 174 ? -9.343 -4.804 -11.802 1.00 84.06 174 GLU A CA 1
ATOM 1421 C C . GLU A 1 174 ? -9.949 -3.661 -10.992 1.00 84.06 174 GLU A C 1
ATOM 1423 O O . GLU A 1 174 ? -10.959 -3.056 -11.401 1.00 84.06 174 GLU A O 1
#

Radius of gyration: 18.2 Å; Cα contacts (8 Å, |Δi|>4): 234; chains: 1; bounding box: 50×38×50 Å

Nearest PDB structures (foldseek):
  7e6i-assembly1_A  TM=2.312E-01  e=9.425E+00  Kluyveromyces lactis NRRL Y-1140

Mean predicted aligned error: 5.58 Å

Sequence (174 aa):
MEKEKDVPIVGFVPTAPYVIRSGKYKDAAVEIMMFNNYRFLKFLYLEMNKDPVASKNRLHQHLEWLLRQGENRKTQVICPQCHQKKIRYFSARGSKRFGYSLSLIFASCDKPGCLKKLESLSGGAKIEIYPFRFSSIAKFRNKTDQRSVAELLRNAFDLPARLTAETAFRFFKE

Solvent-accessible surface area (backbone atoms only — not comparable to full-atom values): 10251 Å² total; per-residue (Å²): 139,81,80,81,75,87,72,78,78,88,65,81,74,84,91,66,65,55,61,36,88,60,74,98,52,45,76,39,32,55,53,48,32,53,51,77,39,42,61,59,55,54,49,52,50,52,62,68,56,71,49,84,85,60,80,76,49,73,66,53,48,48,46,54,42,51,57,58,35,41,61,68,54,73,46,70,40,65,7,71,70,73,73,76,47,48,34,45,32,36,39,39,40,56,40,93,90,82,44,58,52,75,52,74,84,46,26,15,28,87,50,67,71,33,46,53,47,58,62,65,71,38,78,87,49,57,68,47,80,39,56,65,32,55,71,48,35,65,73,42,86,55,71,66,52,23,46,52,45,31,51,51,48,34,59,34,53,70,50,68,99,75,76,49,46,64,60,34,33,51,67,59,70,114

Foldseek 3Di:
DDDPDPDPPPADDDPFFDADCDDPRHRPTVLVCLLQPVPVLVVVLVVQPPDVPDDQDPSNSVSVLQQVLQADAFFPDAALQPRPDQWFKAKWFDDLVPGTDTDSVRTGHPDPNSVVVSVVVNVPTDIDMDTLGSVVLVVHDDSVNSNVSSVRSCVRRVHDPDDDSGSSSVSSND

Secondary structure (DSSP, 8-state):
--------------SSPPBP-SGGGTT-BHHHHHHH-HHHHHHHHHHHTS-SSS---HHHHHHHHHHHHHTTPPP-SBPTTTSSSB--EEEEEEETTTEEE--GGGEE-S-HHHHHHHHHTTTTS-EEEEESSGGGGGG--SHHHHHHHHHHHHHHTT--SS--HHHHHHHHH-